Protein AF-A0A388P3Y0-F1 (afdb_monomer_lite)

Foldseek 3Di:
DDKFWWQAADPDPVHRDIFIWDQDPVQKTFTADDDCVPPNGDTDPDIDHNVRIGTDDSDPDDQADFDDPDPDPPPPPPPPPDDDDDRPGPRDGDDD

Structure (mmCIF, N/CA/C/O backbone):
data_AF-A0A388P3Y0-F1
#
_entry.id   AF-A0A388P3Y0-F1
#
loop_
_atom_site.group_PDB
_atom_site.id
_atom_site.type_symbol
_atom_site.label_atom_id
_atom_site.label_alt_id
_atom_site.label_comp_id
_atom_site.label_asym_id
_atom_site.label_entity_id
_atom_site.label_seq_id
_atom_site.pdbx_PDB_ins_code
_atom_site.Cartn_x
_at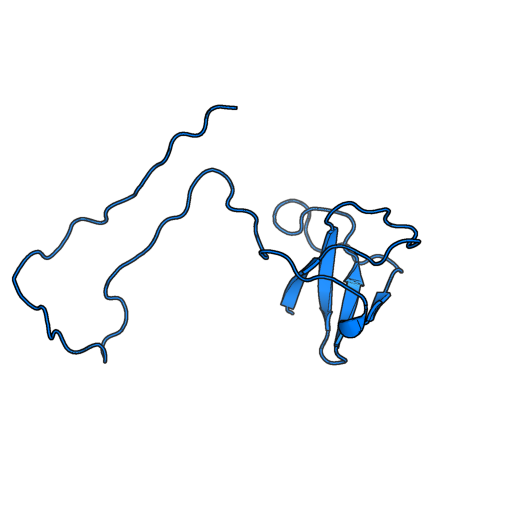om_site.Cartn_y
_atom_site.Cartn_z
_atom_site.occupancy
_atom_site.B_iso_or_equiv
_atom_site.auth_seq_id
_atom_site.auth_comp_id
_atom_site.auth_asym_id
_atom_site.auth_atom_id
_atom_site.pdbx_PDB_model_num
ATOM 1 N N . MET A 1 1 ? 10.021 -0.316 7.802 1.00 77.19 1 MET A N 1
ATOM 2 C CA . MET A 1 1 ? 8.977 0.557 7.221 1.00 77.19 1 MET A CA 1
ATOM 3 C C . MET A 1 1 ? 8.327 -0.158 6.040 1.00 77.19 1 MET A C 1
ATOM 5 O O . MET A 1 1 ? 9.005 -0.390 5.044 1.00 77.19 1 MET A O 1
ATOM 9 N N . ARG A 1 2 ? 7.064 -0.581 6.172 1.00 89.25 2 ARG A N 1
ATOM 10 C CA . ARG A 1 2 ? 6.323 -1.323 5.137 1.00 89.25 2 ARG A CA 1
ATOM 11 C C . ARG A 1 2 ? 5.107 -0.500 4.716 1.00 89.25 2 ARG A C 1
ATOM 13 O O . ARG A 1 2 ? 4.227 -0.269 5.532 1.00 89.25 2 ARG A O 1
ATOM 20 N N . ILE A 1 3 ? 5.063 -0.034 3.470 1.00 90.75 3 ILE A N 1
ATOM 21 C CA . ILE A 1 3 ? 3.912 0.718 2.949 1.00 90.75 3 ILE A CA 1
ATOM 22 C C . ILE A 1 3 ? 2.927 -0.274 2.338 1.00 90.75 3 ILE A C 1
ATOM 24 O O . ILE A 1 3 ? 3.313 -1.127 1.537 1.00 90.75 3 ILE A O 1
ATOM 28 N N . VAL A 1 4 ? 1.662 -0.151 2.716 1.00 91.81 4 VAL A N 1
ATOM 29 C CA . VAL A 1 4 ? 0.571 -0.995 2.240 1.00 91.81 4 VAL A CA 1
ATOM 30 C C . VAL A 1 4 ? -0.522 -0.140 1.621 1.00 91.81 4 VAL A C 1
ATOM 32 O O . VAL A 1 4 ? -0.745 1.002 2.015 1.00 91.81 4 VAL A O 1
ATOM 35 N N . ARG A 1 5 ? -1.226 -0.714 0.649 1.00 90.75 5 ARG A N 1
ATOM 36 C CA . ARG A 1 5 ? -2.491 -0.177 0.161 1.00 90.75 5 ARG A CA 1
ATOM 37 C C . ARG A 1 5 ? -3.609 -1.049 0.710 1.00 90.75 5 ARG A C 1
ATOM 39 O O . ARG A 1 5 ? -3.541 -2.273 0.580 1.00 90.75 5 ARG A O 1
ATOM 46 N N . PHE A 1 6 ? -4.624 -0.441 1.304 1.00 91.31 6 PHE A N 1
ATOM 47 C CA . PHE A 1 6 ? -5.713 -1.168 1.942 1.00 91.31 6 PHE A CA 1
ATOM 48 C C . PHE A 1 6 ? -7.061 -0.498 1.685 1.00 91.31 6 PHE A C 1
ATOM 50 O O . PHE A 1 6 ? -7.137 0.687 1.374 1.00 91.31 6 PHE A O 1
ATOM 57 N N . SER A 1 7 ? -8.128 -1.283 1.777 1.00 90.62 7 SER A N 1
ATOM 58 C CA . SER A 1 7 ? -9.492 -0.770 1.876 1.00 90.62 7 SER A CA 1
ATOM 59 C C . SER A 1 7 ? -9.905 -0.839 3.350 1.00 90.62 7 SER A C 1
ATOM 61 O O . SER A 1 7 ? -9.773 -1.917 3.949 1.00 90.62 7 SER A O 1
ATOM 63 N N . PRO A 1 8 ? -10.312 0.290 3.955 1.00 88.94 8 PRO A N 1
ATOM 64 C CA . PRO A 1 8 ? -10.711 0.328 5.354 1.00 88.94 8 PRO A CA 1
ATOM 65 C C . PRO A 1 8 ? -12.066 -0.378 5.572 1.00 88.94 8 PRO A C 1
ATOM 67 O O . PRO A 1 8 ? -12.836 -0.549 4.622 1.00 88.94 8 PRO A O 1
ATOM 70 N N . PRO A 1 9 ? -12.376 -0.809 6.808 1.00 86.81 9 PRO A N 1
ATOM 71 C CA . PRO A 1 9 ? -13.646 -1.456 7.120 1.00 86.81 9 PRO A CA 1
ATOM 72 C C . PRO A 1 9 ? -14.842 -0.516 6.903 1.00 86.81 9 PRO A C 1
ATOM 74 O O . PRO A 1 9 ? -14.748 0.709 7.053 1.00 86.81 9 PRO A O 1
ATOM 77 N N . ALA A 1 10 ? -15.995 -1.106 6.573 1.00 78.62 10 ALA A N 1
ATOM 78 C CA . ALA A 1 10 ? -17.245 -0.376 6.391 1.00 78.62 10 ALA A CA 1
AT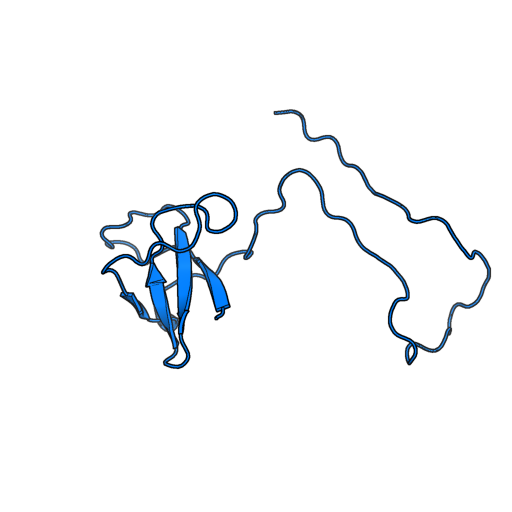OM 79 C C . ALA A 1 10 ? -17.628 0.361 7.689 1.00 78.62 10 ALA A C 1
ATOM 81 O O . ALA A 1 10 ? -17.777 -0.264 8.736 1.00 78.62 10 ALA A O 1
ATOM 82 N N . GLY A 1 11 ? -17.778 1.688 7.613 1.00 74.56 11 GLY A N 1
ATOM 83 C CA . GLY A 1 11 ? -18.082 2.548 8.767 1.00 74.56 11 GLY A CA 1
ATOM 84 C C . GLY A 1 11 ? -16.888 3.325 9.336 1.00 74.56 11 GLY A C 1
ATOM 85 O O . GLY A 1 11 ? -17.061 4.068 10.300 1.00 74.56 11 GLY A O 1
ATOM 86 N N . SER A 1 12 ? -15.694 3.195 8.749 1.00 76.81 12 SER A N 1
ATOM 87 C CA . SER A 1 12 ? -14.545 4.042 9.094 1.00 76.81 12 SER A CA 1
ATOM 88 C C . SER A 1 12 ? -14.695 5.483 8.572 1.00 76.81 12 SER A C 1
ATOM 90 O O . SER A 1 12 ? -15.398 5.742 7.592 1.00 76.81 12 SER A O 1
ATOM 92 N N . LYS A 1 13 ? -13.997 6.434 9.209 1.00 76.06 13 LYS A N 1
ATOM 93 C CA . LYS A 1 13 ? -13.986 7.859 8.821 1.00 76.06 13 LYS A CA 1
ATOM 94 C C . LYS A 1 13 ? -13.362 8.112 7.441 1.00 76.06 13 LYS A C 1
ATOM 96 O O . LYS A 1 13 ? -13.711 9.095 6.795 1.00 76.06 13 LYS A O 1
ATOM 101 N N . LEU A 1 14 ? -12.501 7.205 6.975 1.00 75.25 14 LEU A N 1
ATOM 102 C CA . LEU A 1 14 ? -11.824 7.252 5.672 1.00 75.25 14 LEU A CA 1
ATOM 103 C C . LEU A 1 14 ? -12.715 6.858 4.481 1.00 75.25 14 LEU A C 1
ATOM 105 O O . LEU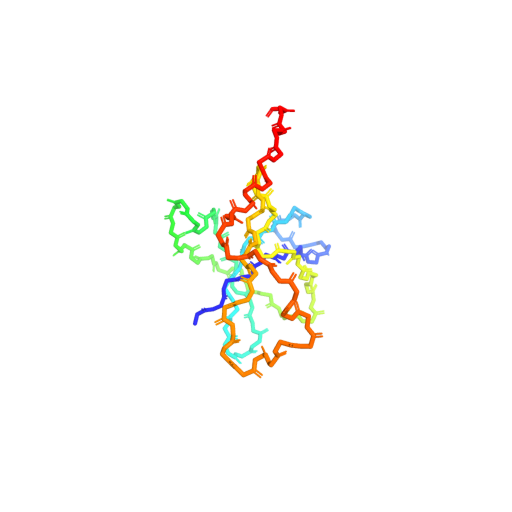 A 1 14 ? -12.280 6.958 3.332 1.00 75.25 14 LEU A O 1
ATOM 109 N N . GLY A 1 15 ? -13.959 6.435 4.726 1.00 81.00 15 GLY A N 1
ATOM 110 C CA . GLY A 1 15 ? -14.884 6.007 3.678 1.00 81.00 15 GLY A CA 1
ATOM 111 C C . GLY A 1 15 ? -14.608 4.580 3.199 1.00 81.00 15 GLY A C 1
ATOM 112 O O . GLY A 1 15 ? -14.124 3.750 3.959 1.00 81.00 15 GLY A O 1
ATOM 113 N N . SER A 1 16 ? -14.966 4.275 1.949 1.00 78.12 16 SER A N 1
ATOM 114 C CA . SER A 1 16 ? -14.762 2.945 1.339 1.00 78.12 16 SER A CA 1
ATOM 115 C C . SER A 1 16 ? -13.622 2.923 0.313 1.00 78.12 16 SER A C 1
ATOM 117 O O . SER A 1 16 ? -13.314 1.861 -0.241 1.00 78.12 16 SER A O 1
ATOM 119 N N . ASP A 1 17 ? -13.018 4.075 0.027 1.00 84.19 17 ASP A N 1
ATOM 120 C CA . ASP A 1 17 ? -11.998 4.191 -1.005 1.00 84.19 17 ASP A CA 1
ATOM 121 C C . ASP A 1 17 ? -10.670 3.552 -0.566 1.00 84.19 17 ASP A C 1
ATOM 123 O O . ASP A 1 17 ? -10.362 3.489 0.626 1.00 84.19 17 ASP A O 1
ATOM 127 N N . PRO A 1 18 ? -9.864 3.029 -1.506 1.00 87.31 18 PRO A N 1
ATOM 128 C CA . PRO A 1 18 ? -8.543 2.508 -1.187 1.00 87.31 18 PRO A CA 1
ATOM 129 C C . PRO A 1 18 ? -7.597 3.607 -0.696 1.00 87.31 18 PRO A C 1
ATOM 131 O O . PRO A 1 18 ? -7.354 4.574 -1.416 1.00 87.31 18 PRO A O 1
ATOM 134 N N . HIS A 1 19 ? -6.967 3.382 0.454 1.00 89.19 19 HIS A N 1
ATOM 135 C CA . HIS A 1 19 ? -6.000 4.297 1.058 1.00 89.19 19 HIS A CA 1
ATOM 136 C C . HIS A 1 19 ? -4.619 3.660 1.197 1.00 89.19 19 HIS A C 1
ATOM 138 O O . HIS A 1 19 ? -4.447 2.439 1.097 1.00 89.19 19 HIS A O 1
ATOM 144 N N . PHE A 1 20 ? -3.614 4.507 1.410 1.00 90.31 20 PHE A N 1
ATOM 145 C CA . PHE A 1 20 ? -2.272 4.072 1.776 1.00 90.31 20 PHE A CA 1
ATOM 146 C C . PHE A 1 20 ? -2.122 4.055 3.293 1.00 90.31 20 PHE A C 1
ATOM 148 O O . PHE A 1 20 ? -2.686 4.884 4.003 1.00 90.31 20 PHE A O 1
ATOM 155 N N . GLY A 1 21 ? -1.341 3.104 3.786 1.00 90.94 21 GLY A N 1
ATOM 156 C CA . GLY A 1 21 ? -1.045 2.960 5.198 1.00 90.94 21 GLY A CA 1
ATOM 157 C C . GLY A 1 21 ? 0.383 2.503 5.429 1.00 90.94 21 GLY A C 1
ATOM 158 O O . GLY A 1 21 ? 1.024 1.907 4.559 1.00 90.94 21 GLY A O 1
ATOM 159 N N . LEU A 1 22 ? 0.883 2.789 6.621 1.00 91.75 22 LEU A N 1
ATOM 160 C CA . LEU A 1 22 ? 2.150 2.287 7.108 1.00 91.75 22 LEU A CA 1
ATOM 161 C C . LEU A 1 22 ? 1.890 1.099 8.031 1.00 91.75 22 LEU A C 1
ATOM 163 O O . LEU A 1 22 ? 1.272 1.267 9.078 1.00 91.75 22 LEU A O 1
ATOM 167 N N . LEU A 1 23 ? 2.366 -0.078 7.628 1.00 91.81 23 LEU A N 1
ATOM 168 C CA . LEU A 1 23 ? 2.349 -1.287 8.439 1.00 91.81 23 LEU A CA 1
ATOM 169 C C . LEU A 1 23 ? 3.542 -1.267 9.402 1.00 91.81 23 LEU A C 1
ATOM 171 O O . LEU A 1 23 ? 4.704 -1.358 8.974 1.00 91.81 23 LEU A O 1
ATOM 175 N N . GLU A 1 24 ? 3.219 -1.157 10.684 1.00 89.94 24 GLU A N 1
ATOM 176 C CA . GLU A 1 24 ? 4.159 -1.212 11.801 1.00 89.94 24 GLU A CA 1
ATOM 177 C C . GLU A 1 24 ? 4.347 -2.673 12.274 1.00 89.94 24 GLU A C 1
ATOM 179 O O . GLU A 1 24 ? 3.713 -3.613 11.776 1.00 89.94 24 GLU A O 1
ATOM 184 N N . ASP A 1 25 ? 5.289 -2.907 13.189 1.00 87.81 25 ASP A N 1
ATOM 185 C CA . ASP A 1 25 ? 5.679 -4.265 13.607 1.00 87.81 25 ASP A CA 1
ATOM 186 C C . ASP A 1 25 ? 4.677 -4.945 14.548 1.00 87.81 25 ASP A C 1
ATOM 188 O O . ASP A 1 25 ? 4.647 -6.171 14.640 1.00 87.81 25 ASP A O 1
ATOM 192 N N . ASP A 1 26 ? 3.801 -4.164 15.169 1.00 88.44 26 ASP A N 1
ATOM 193 C CA . ASP A 1 26 ? 2.681 -4.611 15.999 1.00 88.44 26 ASP A CA 1
ATOM 194 C C . ASP A 1 26 ? 1.443 -5.028 15.182 1.00 88.44 26 ASP A C 1
ATOM 196 O O . ASP A 1 26 ? 0.376 -5.252 15.748 1.00 88.44 26 ASP A O 1
ATOM 200 N N . MET A 1 27 ? 1.577 -5.154 13.854 1.00 87.56 27 MET A N 1
ATOM 201 C CA . MET A 1 27 ? 0.484 -5.480 12.927 1.00 87.56 27 MET A CA 1
ATOM 202 C C . MET A 1 27 ? -0.614 -4.405 12.874 1.00 87.56 27 MET A C 1
ATOM 204 O O . MET A 1 27 ? -1.728 -4.674 12.410 1.00 87.56 27 MET A O 1
ATOM 208 N N . SER A 1 28 ? -0.297 -3.183 13.307 1.00 90.56 28 SER A N 1
ATOM 209 C CA . SER A 1 28 ? -1.144 -2.012 13.118 1.00 90.56 28 SER A CA 1
ATOM 210 C C . SER A 1 28 ? -0.816 -1.300 11.804 1.00 90.56 28 SER A C 1
ATOM 212 O O . SER A 1 28 ? 0.313 -1.327 11.300 1.00 90.56 28 SER A O 1
ATOM 214 N N . ILE A 1 29 ? -1.834 -0.680 11.216 1.00 91.31 29 ILE A N 1
ATOM 215 C CA . ILE A 1 29 ? -1.717 0.116 10.001 1.00 91.31 29 ILE A CA 1
ATOM 216 C C . ILE A 1 29 ? -2.110 1.545 10.334 1.00 91.31 29 ILE A C 1
ATOM 218 O O . ILE A 1 29 ? -3.276 1.825 10.596 1.00 91.31 29 ILE A O 1
ATOM 222 N N . THR A 1 30 ? -1.143 2.457 10.278 1.00 92.25 30 THR A N 1
ATOM 223 C CA . THR A 1 30 ? -1.409 3.897 10.390 1.00 92.25 30 THR A CA 1
ATOM 224 C C . THR A 1 30 ? -1.764 4.455 9.015 1.00 92.25 30 THR A C 1
ATOM 226 O O . THR A 1 30 ? -0.987 4.279 8.073 1.00 92.25 30 THR A O 1
ATOM 229 N N . ALA A 1 31 ? -2.905 5.125 8.874 1.00 90.38 31 ALA A N 1
ATOM 230 C CA . ALA A 1 31 ? -3.320 5.713 7.602 1.00 90.38 31 ALA A CA 1
ATOM 231 C C . ALA A 1 31 ? -2.389 6.861 7.161 1.00 90.38 31 ALA A C 1
ATOM 233 O O . ALA A 1 31 ? -1.816 7.582 7.983 1.00 90.38 31 ALA A O 1
ATOM 234 N N . ILE A 1 32 ? -2.227 7.029 5.846 1.00 90.62 32 ILE A N 1
ATOM 235 C CA . ILE A 1 32 ? -1.420 8.086 5.224 1.00 90.62 32 ILE A CA 1
ATOM 236 C C . ILE A 1 32 ? -2.341 8.972 4.382 1.00 90.62 32 ILE A C 1
ATOM 238 O O . ILE A 1 32 ? -3.161 8.472 3.617 1.00 90.62 32 ILE A O 1
ATOM 242 N N . ALA A 1 33 ? -2.184 10.293 4.494 1.00 83.75 33 ALA A N 1
ATOM 243 C CA . ALA A 1 33 ? -3.092 11.255 3.862 1.00 83.75 33 ALA A CA 1
ATOM 244 C C . ALA A 1 33 ? -2.961 11.405 2.339 1.00 83.75 33 ALA A C 1
ATOM 246 O O . ALA A 1 33 ? -3.863 11.941 1.699 1.00 83.75 33 ALA A O 1
ATOM 247 N N . SER A 1 34 ? -1.844 10.985 1.753 1.00 82.38 34 SER A N 1
ATOM 248 C CA . SER A 1 34 ? -1.519 11.215 0.343 1.00 82.38 34 SER A CA 1
ATOM 249 C C . SER A 1 34 ? -0.723 10.054 -0.255 1.00 82.38 34 SER A C 1
ATOM 251 O O . SER A 1 34 ? -0.314 9.137 0.457 1.00 82.38 34 SER A O 1
ATOM 253 N N . ASP A 1 35 ? -0.512 10.073 -1.579 1.00 82.06 35 ASP A N 1
ATOM 254 C CA . ASP A 1 35 ? 0.327 9.076 -2.253 1.00 82.06 35 ASP A CA 1
ATOM 255 C C . ASP A 1 35 ? 1.787 9.219 -1.768 1.00 82.06 35 ASP A C 1
ATOM 257 O O . ASP A 1 35 ? 2.438 10.239 -2.052 1.00 82.06 35 ASP A O 1
ATOM 261 N N . PRO A 1 36 ? 2.329 8.206 -1.063 1.00 82.62 36 PRO A N 1
ATOM 262 C CA . PRO A 1 36 ? 3.664 8.276 -0.484 1.00 82.62 36 PRO A CA 1
ATOM 263 C C . PRO A 1 36 ? 4.772 8.358 -1.540 1.00 82.62 36 PRO A C 1
ATOM 265 O O . PRO A 1 36 ? 5.889 8.756 -1.211 1.00 82.62 36 PRO A O 1
ATOM 268 N N . LEU A 1 37 ? 4.486 8.015 -2.802 1.00 79.62 37 LEU A N 1
ATOM 269 C CA . LEU A 1 37 ? 5.450 8.110 -3.899 1.00 79.62 37 LEU A CA 1
ATOM 270 C C . LEU A 1 37 ? 5.672 9.550 -4.382 1.00 79.62 37 LEU A C 1
ATOM 272 O O . LEU A 1 37 ? 6.716 9.817 -4.974 1.00 79.62 37 LEU A O 1
ATOM 276 N N . TYR A 1 38 ? 4.717 10.462 -4.157 1.00 78.25 38 TYR A N 1
ATOM 277 C CA . TYR A 1 38 ? 4.796 11.851 -4.634 1.00 78.25 38 TYR A CA 1
ATOM 278 C C . TYR A 1 38 ? 4.930 12.878 -3.514 1.00 78.25 38 TYR A C 1
ATOM 280 O O . TYR A 1 38 ? 5.696 13.827 -3.651 1.00 78.25 38 TYR A O 1
ATOM 288 N N . ALA A 1 39 ? 4.179 12.711 -2.426 1.00 79.25 39 ALA A N 1
ATOM 289 C CA . ALA A 1 39 ? 4.090 13.714 -1.366 1.00 79.25 39 ALA A CA 1
ATOM 290 C C . ALA A 1 39 ? 4.943 13.371 -0.132 1.00 79.25 39 ALA A C 1
ATOM 292 O O . ALA A 1 39 ? 5.177 14.238 0.702 1.00 79.25 39 ALA A O 1
ATOM 293 N N . GLY A 1 40 ? 5.435 12.134 -0.017 1.00 79.06 40 GLY A N 1
ATOM 294 C CA . GLY A 1 40 ? 6.085 11.638 1.196 1.00 79.06 40 GLY A CA 1
ATOM 295 C C . GLY A 1 40 ? 5.090 11.059 2.208 1.00 79.06 40 GLY A C 1
ATOM 296 O O . GLY A 1 40 ? 3.908 10.886 1.919 1.00 79.06 40 GLY A O 1
ATOM 297 N N . ILE A 1 41 ? 5.581 10.692 3.395 1.00 83.56 41 ILE A N 1
ATOM 298 C CA . ILE A 1 41 ? 4.807 9.935 4.391 1.00 83.56 41 ILE A CA 1
ATOM 299 C C . ILE A 1 41 ? 4.260 10.889 5.454 1.00 83.56 41 ILE A C 1
ATOM 301 O O . ILE A 1 41 ? 4.970 11.257 6.389 1.00 83.56 41 ILE A O 1
ATOM 305 N N . PHE A 1 42 ? 2.981 11.245 5.332 1.00 86.12 42 PHE A N 1
ATOM 306 C CA . PHE A 1 42 ? 2.243 12.002 6.345 1.00 86.12 42 PHE A CA 1
ATOM 307 C C . PHE A 1 42 ? 1.280 11.080 7.088 1.00 86.12 42 PHE A C 1
ATOM 309 O O . PHE A 1 42 ? 0.219 10.733 6.563 1.00 86.12 42 PHE A O 1
ATOM 316 N N . LYS A 1 43 ? 1.677 10.660 8.295 1.00 86.75 43 LYS A N 1
ATOM 317 C CA . LYS A 1 43 ? 0.855 9.807 9.162 1.00 86.75 43 LYS A CA 1
ATOM 318 C C . LYS A 1 43 ? -0.377 10.577 9.637 1.00 86.75 43 LYS A C 1
ATOM 320 O O . LYS A 1 43 ? -0.260 11.720 10.072 1.00 86.75 43 LYS A O 1
ATOM 325 N N . GLN A 1 44 ? -1.533 9.935 9.562 1.00 87.12 44 GLN A N 1
ATOM 326 C CA . GLN A 1 44 ? -2.764 10.399 10.189 1.00 87.12 44 GLN A CA 1
ATOM 327 C C . GLN A 1 44 ? -2.914 9.791 11.589 1.00 87.12 44 GLN A C 1
ATOM 329 O O . GLN A 1 44 ? -2.160 8.903 11.980 1.00 87.12 44 GLN A O 1
ATOM 334 N N . GLU A 1 45 ? -3.907 10.264 12.339 1.00 83.88 45 GLU A N 1
ATOM 335 C CA . GLU A 1 45 ? -4.244 9.736 13.669 1.00 83.88 45 GLU A CA 1
ATOM 336 C C . GLU A 1 45 ? -5.014 8.407 13.610 1.00 83.88 45 GLU A C 1
ATOM 338 O O . GLU A 1 45 ? -5.202 7.743 14.626 1.00 83.88 45 GLU A O 1
ATOM 343 N N . GLU A 1 46 ? -5.477 8.009 12.425 1.00 85.25 46 GLU A N 1
ATOM 344 C CA . GLU A 1 46 ? -6.295 6.815 12.245 1.00 85.25 46 GLU A CA 1
ATOM 345 C C . GLU A 1 46 ? -5.426 5.564 12.111 1.00 85.25 46 GLU A C 1
ATOM 347 O O . GLU A 1 46 ? -4.585 5.448 11.214 1.00 85.25 46 GLU A O 1
ATOM 352 N N . VAL A 1 47 ? -5.657 4.616 13.019 1.00 89.62 47 VAL A N 1
ATOM 353 C CA . VAL A 1 47 ? -4.941 3.344 13.097 1.00 89.62 47 VAL A CA 1
ATOM 354 C C . VAL A 1 47 ? -5.939 2.202 12.959 1.00 89.62 47 VAL A C 1
ATOM 356 O O . VAL A 1 47 ? -6.974 2.188 13.622 1.00 89.62 47 VAL A O 1
ATOM 359 N N . PHE A 1 48 ? -5.608 1.236 12.108 1.00 89.62 48 PHE A N 1
ATOM 360 C CA . PHE A 1 48 ? -6.418 0.054 11.834 1.00 89.62 48 PHE A CA 1
ATOM 361 C C . PHE A 1 48 ? -5.655 -1.217 12.195 1.00 89.62 48 PHE A C 1
ATOM 363 O O . PHE A 1 48 ? -4.446 -1.309 11.973 1.00 89.62 48 PHE A O 1
ATOM 370 N N . ALA A 1 49 ? -6.359 -2.226 12.702 1.00 90.56 49 ALA A N 1
ATOM 371 C CA . ALA A 1 49 ? -5.787 -3.557 12.864 1.00 90.56 49 ALA A CA 1
ATOM 372 C C . ALA A 1 49 ? -5.711 -4.272 11.505 1.00 90.56 49 ALA A C 1
ATOM 374 O O . ALA A 1 49 ? -6.647 -4.200 10.703 1.00 90.56 49 ALA A O 1
ATOM 375 N N . LEU A 1 50 ? -4.633 -5.026 11.252 1.00 88.69 50 LEU A N 1
ATOM 376 C CA . LEU A 1 50 ? -4.482 -5.780 9.999 1.00 88.69 50 LEU A CA 1
ATOM 377 C C . LEU A 1 50 ? -5.651 -6.747 9.729 1.00 88.69 50 LEU A C 1
ATOM 379 O O . LEU A 1 50 ? -5.982 -7.002 8.574 1.00 88.69 50 LEU A O 1
ATOM 383 N N . SER A 1 51 ? -6.284 -7.278 10.778 1.00 88.81 51 SER A N 1
ATOM 384 C CA . SER A 1 51 ? -7.418 -8.205 10.681 1.00 88.81 51 SER A CA 1
ATOM 385 C C . SER A 1 51 ? -8.710 -7.573 10.159 1.00 88.81 51 SER A C 1
ATOM 387 O O . SER A 1 51 ? -9.596 -8.296 9.711 1.00 88.81 51 SER A O 1
ATOM 389 N N . GLU A 1 52 ? -8.837 -6.250 10.232 1.00 88.69 52 GLU A N 1
ATOM 390 C CA . GLU A 1 52 ? -10.068 -5.523 9.897 1.00 88.69 52 GLU A CA 1
ATOM 391 C C . GLU A 1 52 ? -10.035 -4.921 8.490 1.00 88.69 52 GLU A C 1
ATOM 393 O O . GLU A 1 52 ? -11.057 -4.467 7.976 1.00 88.69 52 GLU A O 1
ATOM 398 N N . VAL A 1 53 ? -8.864 -4.919 7.852 1.00 90.38 53 VAL A N 1
ATOM 399 C CA . VAL A 1 53 ? -8.653 -4.279 6.556 1.00 90.38 53 VAL A CA 1
ATOM 400 C C . VAL A 1 53 ? -8.438 -5.300 5.450 1.00 90.38 53 VAL A C 1
ATOM 402 O O . VAL A 1 53 ? -7.874 -6.378 5.644 1.00 90.38 53 VAL A O 1
ATOM 405 N N . LYS A 1 54 ? -8.825 -4.927 4.230 1.00 90.12 54 LYS A N 1
ATOM 406 C CA . LYS A 1 54 ? -8.511 -5.716 3.038 1.00 90.12 54 LYS A CA 1
ATOM 407 C C . LYS A 1 54 ? -7.269 -5.156 2.362 1.00 90.12 54 LYS A C 1
ATOM 409 O O . LYS A 1 54 ? -7.303 -4.048 1.828 1.00 90.12 54 LYS A O 1
ATOM 414 N N . LEU A 1 55 ? -6.187 -5.934 2.346 1.00 91.19 55 LEU A N 1
ATOM 415 C CA . LEU A 1 55 ? -4.977 -5.576 1.609 1.00 91.19 55 LEU A CA 1
ATOM 416 C C . LEU A 1 55 ? -5.218 -5.633 0.097 1.00 91.19 55 LEU A C 1
ATOM 418 O O . LEU A 1 55 ? -5.848 -6.556 -0.425 1.00 91.19 55 LEU A O 1
ATOM 422 N N . LEU A 1 56 ? -4.688 -4.637 -0.602 1.00 89.06 56 LEU A N 1
ATOM 423 C CA . LEU A 1 56 ? -4.753 -4.499 -2.051 1.00 89.06 56 LEU A CA 1
ATOM 424 C C . LEU A 1 56 ? -3.340 -4.532 -2.641 1.00 89.06 56 LEU A C 1
ATOM 426 O O . LEU A 1 56 ? -2.343 -4.505 -1.919 1.00 89.06 56 LEU A O 1
ATOM 430 N N . ALA A 1 57 ? -3.247 -4.577 -3.973 1.00 86.31 57 ALA A N 1
ATOM 431 C CA . ALA A 1 57 ? -1.966 -4.442 -4.657 1.00 86.31 57 ALA A CA 1
ATOM 432 C C . ALA A 1 57 ? -1.250 -3.163 -4.170 1.00 86.31 57 ALA A C 1
ATOM 434 O O . ALA A 1 57 ? -1.858 -2.090 -4.216 1.00 86.31 57 ALA A O 1
ATOM 435 N N . PRO A 1 58 ? 0.017 -3.248 -3.715 1.00 83.44 58 PRO A N 1
ATOM 436 C CA . PRO A 1 58 ? 0.700 -2.136 -3.042 1.00 83.44 58 PRO A CA 1
ATOM 437 C C . PRO A 1 58 ? 0.825 -0.912 -3.950 1.00 83.44 58 PRO A C 1
ATOM 439 O O . PRO A 1 58 ? 0.719 0.225 -3.504 1.00 83.44 58 PRO A O 1
ATOM 442 N N . VAL A 1 59 ? 0.977 -1.163 -5.247 1.00 81.00 59 VAL A N 1
ATOM 443 C CA . VAL A 1 59 ? 0.853 -0.179 -6.311 1.00 81.00 59 VAL A CA 1
ATOM 444 C C . VAL A 1 59 ? -0.081 -0.799 -7.342 1.00 81.00 59 VAL A C 1
ATOM 446 O O . VAL A 1 59 ? 0.233 -1.854 -7.896 1.00 81.00 59 VAL A O 1
ATOM 449 N N . ILE A 1 60 ? -1.239 -0.176 -7.598 1.00 72.25 60 ILE A N 1
ATOM 450 C CA . ILE A 1 60 ? -1.999 -0.520 -8.809 1.00 72.25 60 ILE A CA 1
ATOM 451 C C . ILE A 1 60 ? -1.102 -0.115 -9.977 1.00 72.25 60 ILE A C 1
ATOM 453 O O . ILE A 1 60 ? -0.643 1.030 -9.980 1.00 72.25 60 ILE A O 1
ATOM 457 N N . PRO A 1 61 ? -0.793 -1.029 -10.915 1.00 64.62 61 PRO A N 1
ATOM 458 C CA . PRO A 1 61 ? 0.213 -0.791 -11.936 1.00 64.62 61 PRO A CA 1
ATOM 459 C C . PRO A 1 61 ? -0.119 0.485 -12.696 1.00 64.62 61 PRO A C 1
ATOM 461 O O . PRO A 1 61 ? -1.095 0.551 -13.444 1.00 64.62 61 PRO A O 1
ATOM 464 N N . ARG A 1 62 ? 0.690 1.522 -12.472 1.00 69.31 62 ARG A N 1
ATOM 465 C CA . ARG A 1 62 ? 0.544 2.769 -13.203 1.00 69.31 62 ARG A CA 1
ATOM 466 C C . ARG A 1 62 ? 1.131 2.535 -14.584 1.00 69.31 62 ARG A C 1
ATOM 468 O O . ARG A 1 62 ? 2.328 2.309 -14.707 1.00 69.31 62 ARG A O 1
ATOM 475 N N . SER A 1 63 ? 0.271 2.556 -15.594 1.00 74.75 63 SER A N 1
ATOM 476 C CA . SER A 1 63 ? 0.560 2.536 -17.034 1.00 74.75 63 SER A CA 1
ATOM 477 C C . SER A 1 63 ? 1.322 1.320 -17.590 1.00 74.75 63 SER A C 1
ATOM 479 O O . SER A 1 63 ? 0.997 0.896 -18.694 1.00 74.75 63 SER A O 1
ATOM 481 N N . LYS A 1 64 ? 2.325 0.753 -16.899 1.00 72.81 64 LYS A N 1
ATOM 482 C CA . LYS A 1 64 ? 3.194 -0.334 -17.382 1.00 72.81 64 LYS A CA 1
ATOM 483 C C . LYS A 1 64 ? 3.740 -1.189 -16.232 1.00 72.81 64 LYS A C 1
ATOM 485 O O . LYS A 1 64 ? 4.004 -0.693 -15.141 1.00 72.81 64 LYS A O 1
ATOM 490 N N . VAL A 1 65 ? 3.981 -2.467 -16.521 1.00 79.00 65 VAL A N 1
ATOM 491 C CA . VAL A 1 65 ? 4.732 -3.401 -15.667 1.00 79.00 65 VAL A CA 1
ATOM 492 C C . VAL A 1 65 ? 5.905 -3.925 -16.487 1.00 79.00 65 VAL A C 1
ATOM 494 O O . VAL A 1 65 ? 5.703 -4.440 -17.583 1.00 79.00 65 VAL A O 1
ATOM 497 N N . VAL A 1 66 ? 7.129 -3.777 -15.978 1.00 81.88 66 VAL A N 1
ATOM 498 C CA . VAL A 1 66 ? 8.352 -4.243 -16.650 1.00 81.88 66 VAL A CA 1
ATOM 499 C C . VAL A 1 66 ? 8.955 -5.388 -15.844 1.00 81.88 66 VAL A C 1
ATOM 501 O O . VAL A 1 66 ? 9.244 -5.223 -14.661 1.00 81.88 66 VAL A O 1
ATOM 504 N N . CYS A 1 67 ? 9.171 -6.534 -16.491 1.00 80.81 67 CYS A N 1
ATOM 505 C CA . CYS A 1 67 ? 9.747 -7.726 -15.869 1.00 80.81 67 CYS A CA 1
ATOM 506 C C . CYS A 1 67 ? 11.153 -8.000 -16.420 1.00 80.81 67 CYS A C 1
ATOM 508 O O . CYS A 1 67 ? 11.374 -7.929 -17.627 1.00 80.81 67 CYS A O 1
ATOM 510 N N . VAL A 1 68 ? 12.095 -8.366 -15.545 1.00 81.88 68 VAL A N 1
ATOM 511 C CA . VAL A 1 68 ? 13.445 -8.810 -15.934 1.00 81.88 68 VAL A CA 1
ATOM 512 C C . VAL A 1 68 ? 13.538 -10.326 -15.770 1.00 81.88 68 VAL A C 1
ATOM 514 O O . VAL A 1 68 ? 13.285 -10.854 -14.689 1.00 81.88 68 VAL A O 1
ATOM 517 N N . GLY A 1 69 ? 13.894 -11.035 -16.843 1.00 81.94 69 GLY A N 1
ATOM 518 C CA . GLY A 1 69 ? 14.128 -12.479 -16.809 1.00 81.94 69 GLY A CA 1
ATOM 519 C C . GLY A 1 69 ? 15.581 -12.826 -16.469 1.00 81.94 69 GLY A C 1
ATOM 520 O O . GLY A 1 69 ? 16.496 -12.165 -16.950 1.00 81.94 69 GLY A O 1
ATOM 521 N N . LYS A 1 70 ? 15.787 -13.918 -15.716 1.00 67.06 70 LYS A N 1
ATOM 522 C CA . LYS A 1 70 ? 17.102 -14.551 -15.449 1.00 67.06 70 LYS A CA 1
ATOM 523 C C . LYS A 1 70 ? 18.117 -13.694 -14.662 1.00 67.06 70 LYS A C 1
ATOM 525 O O 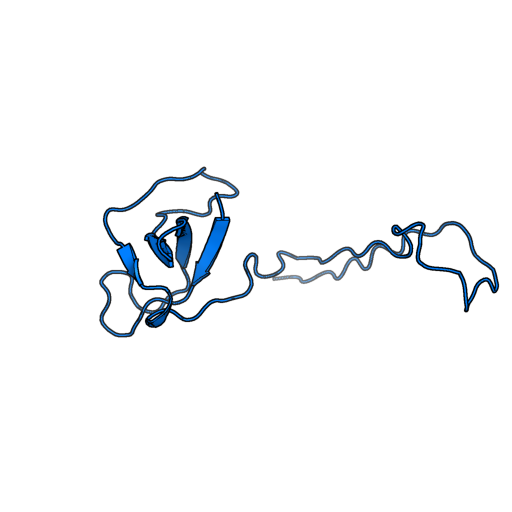. LYS A 1 70 ? 19.293 -13.662 -14.999 1.00 67.06 70 LYS A O 1
ATOM 530 N N . THR A 1 71 ? 17.691 -13.062 -13.570 1.00 66.94 71 THR A N 1
ATOM 531 C CA . THR A 1 71 ? 18.573 -12.300 -12.656 1.00 66.94 71 THR A CA 1
ATOM 532 C C . THR A 1 71 ? 19.160 -13.1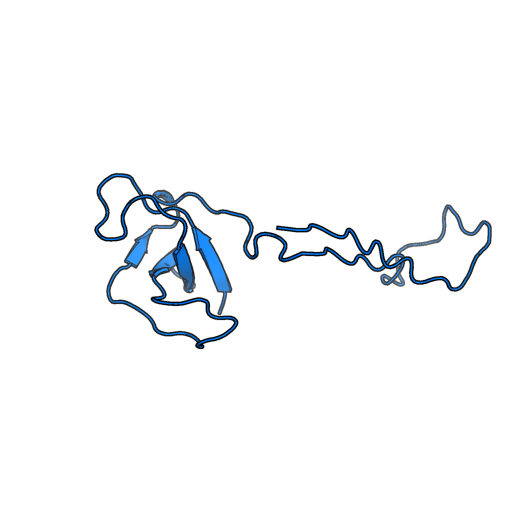33 -11.506 1.00 66.94 71 THR A C 1
ATOM 534 O O . THR A 1 71 ? 20.026 -12.656 -10.781 1.00 66.94 71 THR A O 1
ATOM 537 N N . MET A 1 72 ? 18.687 -14.370 -11.316 1.00 59.50 72 MET A N 1
ATOM 538 C CA . MET A 1 72 ? 19.095 -15.258 -10.220 1.00 59.50 72 MET A CA 1
ATOM 539 C C . MET A 1 72 ? 20.202 -16.223 -10.686 1.00 59.50 72 MET A C 1
ATOM 541 O O . MET A 1 72 ? 19.926 -17.062 -11.546 1.00 59.50 72 MET A O 1
ATOM 545 N N . PRO A 1 73 ? 21.422 -16.176 -10.117 1.00 56.88 73 PRO A N 1
ATOM 546 C CA . PRO A 1 73 ? 22.552 -16.993 -10.577 1.00 56.88 73 PRO A CA 1
ATOM 547 C C . PRO A 1 73 ? 22.387 -18.498 -10.298 1.00 56.88 73 PRO A C 1
ATOM 549 O O . PRO A 1 73 ? 22.883 -19.320 -11.059 1.00 56.88 73 PRO A O 1
ATOM 552 N N . ILE A 1 74 ? 21.648 -18.875 -9.246 1.00 61.16 74 ILE A N 1
ATOM 553 C CA . ILE A 1 74 ? 21.369 -20.279 -8.879 1.00 61.16 74 ILE A CA 1
ATOM 554 C C . ILE A 1 74 ? 20.315 -20.940 -9.788 1.00 61.16 74 ILE A C 1
ATOM 556 O O . ILE A 1 74 ? 20.113 -22.154 -9.741 1.00 61.16 74 ILE A O 1
ATOM 560 N N . MET A 1 75 ? 19.627 -20.159 -10.627 1.00 56.03 75 MET A N 1
ATOM 561 C CA . MET A 1 75 ? 18.632 -20.682 -11.556 1.00 56.03 75 MET A CA 1
ATOM 562 C C . MET A 1 75 ? 19.354 -21.357 -12.729 1.00 56.03 75 MET A C 1
ATOM 564 O O . MET A 1 75 ? 19.601 -20.743 -13.766 1.00 56.03 75 MET A O 1
ATOM 568 N N . GLN A 1 76 ? 19.736 -22.625 -12.538 1.00 47.88 76 GLN A N 1
ATOM 569 C CA . GLN A 1 76 ? 20.418 -23.418 -13.557 1.00 47.88 76 GLN A CA 1
ATOM 570 C C . GLN A 1 76 ? 19.603 -23.449 -14.854 1.00 47.88 76 GLN A C 1
ATOM 572 O O . GLN A 1 76 ? 18.372 -23.598 -14.827 1.00 47.88 76 GLN A O 1
ATOM 577 N N . PRO A 1 77 ? 20.260 -23.335 -16.016 1.00 51.62 77 PRO A N 1
ATOM 578 C CA . PRO A 1 77 ? 19.554 -23.200 -17.264 1.00 51.62 77 PRO A CA 1
ATOM 579 C C . PRO A 1 77 ? 19.107 -24.575 -17.761 1.00 51.62 77 PRO A C 1
ATOM 581 O O . PRO A 1 77 ? 19.727 -25.171 -18.633 1.00 51.62 77 PRO A O 1
ATOM 584 N N . ARG A 1 78 ? 17.955 -25.054 -17.287 1.00 54.41 78 ARG A N 1
ATOM 585 C CA . ARG A 1 78 ? 17.268 -26.186 -17.938 1.00 54.41 78 ARG A CA 1
ATOM 586 C C . ARG A 1 78 ? 16.787 -25.838 -19.361 1.00 54.41 78 ARG A C 1
ATOM 588 O O . ARG A 1 78 ? 16.421 -26.720 -20.125 1.00 54.41 78 ARG A O 1
ATOM 595 N N . TRP A 1 79 ? 16.842 -24.556 -19.730 1.00 49.28 79 TRP A N 1
ATOM 596 C CA . TRP A 1 79 ? 16.446 -24.021 -21.033 1.00 49.28 79 TRP A CA 1
ATOM 597 C C . TRP A 1 79 ? 17.524 -23.103 -21.645 1.00 49.28 79 TRP A C 1
ATOM 599 O O . TRP A 1 79 ? 17.192 -22.074 -22.234 1.00 49.28 79 TRP A O 1
ATOM 609 N N . ALA A 1 80 ? 18.823 -23.417 -21.510 1.00 47.03 80 ALA A N 1
ATOM 610 C CA . ALA A 1 80 ? 19.895 -22.722 -22.254 1.00 47.03 80 ALA A CA 1
ATOM 611 C C . ALA A 1 80 ? 19.905 -23.115 -23.746 1.00 47.03 80 ALA A C 1
ATOM 613 O O . ALA A 1 80 ? 20.904 -23.564 -24.296 1.00 47.03 80 ALA A O 1
ATOM 614 N N . GLY A 1 81 ? 18.775 -22.920 -24.421 1.00 42.47 81 GLY A N 1
ATOM 615 C CA . GLY A 1 81 ? 18.680 -22.891 -25.873 1.00 42.47 81 GLY A CA 1
ATOM 616 C C . GLY A 1 81 ? 18.586 -21.447 -26.355 1.00 42.47 81 GLY A C 1
ATOM 617 O O . GLY A 1 81 ? 17.489 -20.980 -26.616 1.00 42.47 81 GLY A O 1
ATOM 618 N N . LYS A 1 82 ? 19.748 -20.786 -26.473 1.00 44.97 82 LYS A N 1
ATOM 619 C CA . LYS A 1 82 ? 20.027 -19.515 -27.181 1.00 44.97 82 LYS A CA 1
ATOM 620 C C . LYS A 1 82 ? 19.255 -18.247 -26.743 1.00 44.97 82 LYS A C 1
ATOM 622 O O . LYS A 1 82 ? 18.184 -18.281 -26.157 1.00 44.97 82 LYS A O 1
ATOM 627 N N . TYR A 1 83 ? 19.871 -17.112 -27.077 1.00 39.47 83 TYR A N 1
ATOM 628 C CA . TYR A 1 83 ? 19.409 -15.720 -26.949 1.00 39.47 83 TYR A CA 1
ATOM 629 C C . TYR A 1 83 ? 19.703 -15.030 -25.611 1.00 39.47 83 TYR A C 1
ATOM 631 O O . TYR A 1 83 ? 18.884 -14.896 -24.703 1.00 39.47 83 TYR A O 1
ATOM 639 N N . LEU A 1 84 ? 20.952 -14.564 -25.561 1.00 43.94 84 LEU A N 1
ATOM 640 C CA . LEU A 1 84 ? 21.407 -13.389 -24.834 1.00 43.94 84 LEU A CA 1
ATOM 641 C C . LEU A 1 84 ? 20.751 -12.134 -25.458 1.00 43.94 84 LEU A C 1
ATOM 643 O O . LEU A 1 84 ? 20.691 -12.026 -26.679 1.00 43.94 84 LEU A O 1
ATOM 647 N N . LEU A 1 85 ? 20.319 -11.199 -24.605 1.00 42.06 85 LEU A N 1
ATOM 648 C CA . LEU A 1 85 ? 20.011 -9.788 -24.898 1.00 42.06 85 LEU A CA 1
ATOM 649 C C . LEU A 1 85 ? 18.881 -9.491 -25.903 1.00 42.06 85 LEU A C 1
ATOM 651 O O . LEU A 1 85 ? 19.102 -9.054 -27.026 1.00 42.06 85 LEU A O 1
ATOM 655 N N . SER A 1 86 ? 17.642 -9.526 -25.418 1.00 36.94 86 SER A N 1
ATOM 656 C CA . SER A 1 86 ? 16.756 -8.379 -25.638 1.00 36.94 86 SER A CA 1
ATOM 657 C C . SER A 1 86 ? 15.899 -8.189 -24.393 1.00 36.94 86 SER A C 1
ATOM 659 O O . SER A 1 86 ? 15.207 -9.095 -23.930 1.00 36.94 86 SER A O 1
ATOM 661 N N . GLN A 1 87 ? 16.026 -7.022 -23.774 1.00 44.66 87 GLN A N 1
ATOM 662 C CA . GLN A 1 87 ? 15.181 -6.619 -22.665 1.00 44.66 87 GLN A CA 1
ATOM 663 C C . GLN A 1 87 ? 13.817 -6.296 -23.279 1.00 44.66 87 GLN A C 1
ATOM 665 O O . GLN A 1 87 ? 13.611 -5.208 -23.810 1.00 44.66 87 GLN A O 1
ATOM 670 N N . LEU A 1 88 ? 12.923 -7.290 -23.322 1.00 43.75 88 LEU A N 1
ATOM 671 C CA . LEU A 1 88 ? 11.565 -7.121 -23.833 1.00 43.75 88 LEU A CA 1
ATOM 672 C C . LEU A 1 88 ? 10.800 -6.198 -22.872 1.00 43.75 88 LEU A C 1
ATOM 674 O O . LEU A 1 88 ? 10.199 -6.633 -21.891 1.00 43.75 88 LEU A O 1
ATOM 678 N N . PHE A 1 89 ? 10.843 -4.896 -23.140 1.00 41.81 89 PHE A N 1
ATOM 679 C CA . PHE A 1 89 ? 9.932 -3.936 -22.534 1.00 41.81 89 PHE A CA 1
ATOM 680 C C . PHE A 1 89 ? 8.555 -4.122 -23.178 1.00 41.81 89 PHE A C 1
ATOM 682 O O . PHE A 1 89 ? 8.293 -3.589 -24.256 1.00 41.81 89 PHE A O 1
ATOM 689 N N . LEU A 1 90 ? 7.652 -4.863 -22.524 1.00 45.44 90 LEU A N 1
ATOM 690 C CA . LEU A 1 90 ? 6.231 -4.795 -22.870 1.00 45.44 90 LEU A CA 1
ATOM 691 C C . LEU A 1 90 ? 5.679 -3.442 -22.405 1.00 45.44 90 LEU A C 1
ATOM 693 O O . LEU A 1 90 ? 5.233 -3.247 -21.278 1.00 45.44 90 LEU A O 1
ATOM 697 N N . SER A 1 91 ? 5.757 -2.474 -23.307 1.00 37.88 91 SER A N 1
ATOM 698 C CA . SER A 1 91 ? 5.131 -1.170 -23.184 1.00 37.88 91 SER A CA 1
ATOM 699 C C . SER A 1 91 ? 3.681 -1.282 -23.659 1.00 37.88 91 SER A C 1
ATOM 701 O O . SER A 1 91 ? 3.414 -1.068 -24.840 1.00 37.88 91 SER A O 1
ATOM 703 N N . ASN A 1 92 ? 2.745 -1.596 -22.760 1.00 38.59 92 ASN A N 1
ATOM 704 C CA . ASN A 1 92 ? 1.327 -1.460 -23.089 1.00 38.59 92 ASN A CA 1
ATOM 705 C C . ASN A 1 92 ? 0.934 0.021 -22.963 1.00 38.59 92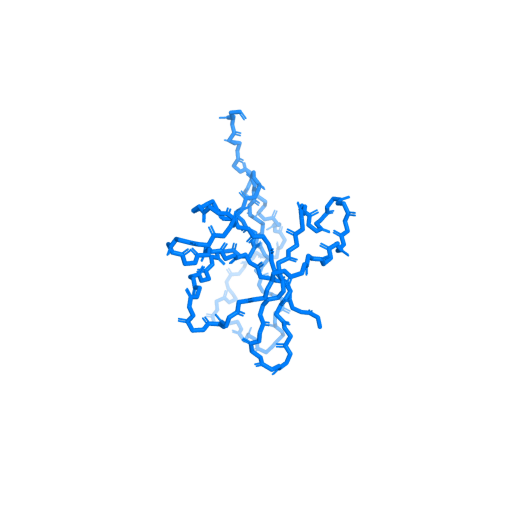 ASN A C 1
ATOM 707 O O . ASN A 1 92 ? 1.122 0.640 -21.916 1.00 38.59 92 ASN A O 1
ATOM 711 N N . GLN A 1 93 ? 0.496 0.609 -24.074 1.00 44.47 93 GLN A N 1
ATOM 712 C CA . GLN A 1 93 ? -0.141 1.921 -24.129 1.00 44.47 93 GLN A CA 1
ATOM 713 C C . GLN A 1 93 ? -1.558 1.748 -23.584 1.00 44.47 93 GLN A C 1
ATOM 715 O O . GLN A 1 93 ? -2.367 1.066 -24.203 1.00 44.47 93 GLN A O 1
ATOM 720 N N . ILE A 1 94 ? -1.858 2.339 -22.431 1.00 37.25 94 ILE A N 1
ATOM 721 C CA . ILE A 1 94 ? -3.242 2.530 -21.999 1.00 37.25 94 ILE A CA 1
ATOM 722 C C . ILE A 1 94 ? -3.485 4.032 -22.079 1.00 37.25 94 ILE A C 1
ATOM 724 O O . ILE A 1 94 ? -3.107 4.780 -21.181 1.00 37.25 94 ILE A O 1
ATOM 728 N N . HIS A 1 95 ? -4.040 4.459 -23.215 1.00 34.00 95 HIS A N 1
ATOM 729 C CA . HIS A 1 95 ? -4.807 5.694 -23.297 1.00 34.00 95 HIS A CA 1
ATOM 730 C C . HIS A 1 95 ? -5.982 5.566 -22.332 1.00 34.00 95 HIS A C 1
ATOM 732 O O . HIS A 1 95 ? -6.830 4.707 -22.570 1.00 34.00 95 HIS A O 1
ATOM 738 N N . GLN A 1 96 ? -6.005 6.396 -21.291 1.00 32.81 96 GLN A N 1
ATOM 739 C CA . GLN A 1 96 ? -7.143 7.227 -20.882 1.00 32.81 96 GLN A CA 1
ATOM 740 C C . GLN A 1 96 ? -6.603 8.449 -20.143 1.00 32.81 96 GLN A C 1
ATOM 742 O O . GLN A 1 96 ? -5.646 8.271 -19.355 1.00 32.81 96 GLN A O 1
#

pLDDT: mean 74.03, std 18.41, range [32.81, 92.25]

Radius of gyration: 19.04 Å; chains: 1; bounding box: 41×40×43 Å

Secondary structure (DSSP, 8-state):
-EEEEEEPPTT-TT-SS-EEEEE-TTSEEEEESS-TTTT---EEEEEEEGGGSEEE-SS---S---------TTS--TT--S--------------

Sequence (96 aa):
MRIVRFSPPAGSKLGSDPHFGLLEDDMSITAIASDPLYAGIFKQEEVFALSEVKLLAPVIPRSKVVCVGKTMPIMQPRWAGKYLLSQLFLSNQIHQ